Protein AF-A0A7W4P4B3-F1 (afdb_monomer_lite)

Organism: NCBI:txid112140

Foldseek 3Di:
DPPPPDVLLVVLVVLVVCLVVVPDPPCSVVSVVVSVVSCVVVVNDPVNNVVVVQVPDPDRDPPDDPPDPPDCPVVVVVVVVVVVVVVVVVVVVVVVVVVVVVVVVVVVVVVVVVVVVVVVVVVVVVVVVVVVVVVVPDPPVVVVVVVVVVVVVVVVVVVVVVVVVVVDDDDDDDDDDD

Secondary structure (DSSP, 8-state):
------HHHHHHHHHHHHHHHS--TTTHHHHHHHHHHHHHHTT--HHHHHHHHHHHSSSPPP---------TTTHHHHHHHHHHHHHHHHHHHHHHHHHHHHHHHHHHHHHHHHHHHHHHHHHHHHHHHHHHHHHTS--THHHHHHHHHHHHHHHHHHHHHHHHHHS----PPPPP--

Sequence (178 aa):
MSNAFDPKELKILSDILALVLEDQPGQSANALEAIRNRARRNAVTGGALKNLFTAIAPNPPPRAQPRPRASRAGAGAGAAEMQVARARIAQLTESLNKLDLDLRSARARTEELRSQLYLTQQARAETQAALSVMQARPAKRRPVIVLAVTVGALAGIAGTSLYHAFDTPAPGIAAPLR

pLDDT: mean 79.14, std 15.78, range [36.25, 98.25]

Radius of gyration: 53.46 Å; chains: 1; bounding box: 125×54×128 Å

Structure (mmCIF, N/CA/C/O backbone):
data_AF-A0A7W4P4B3-F1
#
_entry.id   AF-A0A7W4P4B3-F1
#
loop_
_atom_site.group_PDB
_atom_site.id
_atom_site.type_symbol
_atom_site.label_atom_id
_atom_site.label_alt_id
_atom_site.label_comp_id
_atom_site.label_asym_id
_atom_site.label_entity_id
_atom_site.label_seq_id
_atom_site.pdbx_PDB_ins_code
_atom_site.Cartn_x
_atom_site.Cartn_y
_atom_site.Cartn_z
_atom_site.occupancy
_atom_site.B_iso_or_equiv
_atom_site.auth_seq_id
_atom_site.auth_comp_id
_atom_site.auth_asym_id
_atom_site.auth_atom_id
_atom_site.pdbx_PDB_model_num
ATOM 1 N N . MET A 1 1 ? -30.689 -25.034 52.980 1.00 37.75 1 MET A N 1
ATOM 2 C CA . MET A 1 1 ? -30.161 -24.268 51.831 1.00 37.75 1 MET A CA 1
ATOM 3 C C . MET A 1 1 ? -29.170 -25.157 51.106 1.00 37.75 1 MET A C 1
ATOM 5 O O . MET A 1 1 ? -28.067 -25.351 51.595 1.00 37.75 1 MET A O 1
ATOM 9 N N . SER A 1 2 ? -29.599 -25.805 50.026 1.00 36.25 2 SER A N 1
ATOM 10 C CA . SER A 1 2 ? -28.758 -26.701 49.234 1.00 36.25 2 SER A CA 1
ATOM 11 C C . SER A 1 2 ? -27.742 -25.878 48.442 1.00 36.25 2 SER A C 1
ATOM 13 O O . SER A 1 2 ? -27.981 -25.531 47.290 1.00 36.25 2 SER A O 1
ATOM 15 N N . ASN A 1 3 ? -26.600 -25.574 49.068 1.00 55.97 3 ASN A N 1
ATOM 16 C CA . ASN A 1 3 ? -25.370 -25.130 48.399 1.00 55.97 3 ASN A CA 1
ATOM 17 C C . ASN A 1 3 ? -24.773 -26.294 47.585 1.00 55.97 3 ASN A C 1
ATOM 19 O O . ASN A 1 3 ? -23.620 -26.675 47.760 1.00 55.97 3 ASN A O 1
ATOM 23 N N . ALA A 1 4 ? -25.591 -26.928 46.749 1.00 63.16 4 ALA A N 1
ATOM 24 C CA . ALA A 1 4 ? -25.127 -27.896 45.782 1.00 63.16 4 ALA A CA 1
ATOM 25 C C . ALA A 1 4 ? -24.662 -27.087 44.573 1.00 63.16 4 ALA A C 1
ATOM 27 O O . ALA A 1 4 ? -25.476 -26.521 43.845 1.00 63.16 4 ALA A O 1
ATOM 28 N N . PHE A 1 5 ? -23.347 -26.958 44.424 1.00 68.94 5 PHE A N 1
ATOM 29 C CA . PHE A 1 5 ? -22.745 -26.376 43.231 1.00 68.94 5 PHE A CA 1
ATOM 30 C C . PHE A 1 5 ? -23.234 -27.130 41.991 1.00 68.94 5 PHE A C 1
ATOM 32 O O . PHE A 1 5 ? -23.284 -28.362 42.009 1.00 68.94 5 PHE A O 1
ATOM 39 N N . ASP A 1 6 ? -23.584 -26.414 40.919 1.00 80.50 6 ASP A N 1
ATOM 40 C CA . ASP A 1 6 ? -23.975 -27.077 39.678 1.00 80.50 6 ASP A CA 1
ATOM 41 C C . ASP A 1 6 ? -22.742 -27.801 39.097 1.00 80.50 6 ASP A C 1
ATOM 43 O O . ASP A 1 6 ? -21.734 -27.152 38.776 1.00 80.50 6 ASP A O 1
ATOM 47 N N . PRO A 1 7 ? -22.782 -29.140 38.943 1.00 80.69 7 PRO A N 1
ATOM 48 C CA . PRO A 1 7 ? -21.664 -29.903 38.395 1.00 80.69 7 PRO A CA 1
ATOM 49 C C . PRO A 1 7 ? -21.262 -29.435 36.990 1.00 80.69 7 PRO A C 1
ATOM 51 O O . PRO A 1 7 ? -20.105 -29.593 36.595 1.00 80.69 7 PRO A O 1
ATOM 54 N N . LYS A 1 8 ? -22.181 -28.832 36.224 1.00 84.31 8 LYS A N 1
ATOM 55 C CA . LYS A 1 8 ? -21.896 -28.296 34.886 1.00 84.31 8 LYS A CA 1
ATOM 56 C C . LYS A 1 8 ? -21.009 -27.059 34.946 1.00 84.31 8 LYS A C 1
ATOM 58 O O . LYS A 1 8 ? -20.109 -26.913 34.117 1.00 84.31 8 LYS A O 1
ATOM 63 N N . GLU A 1 9 ? -21.243 -26.185 35.918 1.00 82.38 9 GLU A N 1
ATOM 64 C CA . GLU A 1 9 ? -20.469 -24.959 36.083 1.00 82.38 9 GLU A CA 1
ATOM 65 C C . GLU A 1 9 ? -19.078 -25.253 36.650 1.00 82.38 9 GLU A C 1
ATOM 67 O O . GLU A 1 9 ? -18.089 -24.724 36.143 1.00 82.38 9 GLU A O 1
ATOM 72 N N . LEU A 1 10 ? -18.984 -26.173 37.618 1.00 83.12 10 LEU A N 1
ATOM 73 C CA . LEU A 1 10 ? -17.704 -26.681 38.125 1.00 83.12 10 LEU A CA 1
ATOM 74 C C . LEU A 1 10 ? -16.867 -27.339 37.024 1.00 83.12 10 LEU A C 1
ATOM 76 O O . LEU A 1 10 ? -15.654 -27.152 36.973 1.00 83.12 10 LEU A O 1
ATOM 80 N N . LYS A 1 11 ? -17.505 -28.073 36.107 1.00 85.94 11 LYS A N 1
ATOM 81 C CA . LYS A 1 11 ? -16.811 -28.680 34.967 1.00 85.94 11 LYS A CA 1
ATOM 82 C C . LYS A 1 11 ? -16.238 -27.631 34.015 1.00 85.94 11 LYS A C 1
ATOM 84 O O . LYS A 1 11 ? -15.089 -27.743 33.610 1.00 85.94 11 LYS A O 1
ATOM 89 N N . ILE A 1 12 ? -17.010 -26.593 33.689 1.00 86.25 12 ILE A N 1
ATOM 90 C CA . ILE A 1 12 ? -16.532 -25.481 32.850 1.00 86.25 12 ILE A CA 1
ATOM 91 C C . ILE A 1 12 ? -15.380 -24.740 33.541 1.00 86.25 12 ILE A C 1
ATOM 93 O O . ILE A 1 12 ? -14.399 -24.394 32.891 1.00 86.25 12 ILE A O 1
ATOM 97 N N . LEU A 1 13 ? -15.479 -24.530 34.854 1.00 84.44 13 LEU A N 1
ATOM 98 C CA . LEU A 1 13 ? -14.429 -23.924 35.668 1.00 84.44 13 LEU A CA 1
ATOM 99 C C . LEU A 1 13 ? -13.127 -24.738 35.629 1.00 84.44 13 LEU A C 1
ATOM 101 O O . LEU A 1 13 ? -12.057 -24.180 35.396 1.00 84.44 13 LEU A O 1
ATOM 105 N N . SER A 1 14 ? -13.234 -26.054 35.822 1.00 83.81 14 SER A N 1
ATOM 106 C CA . SER A 1 14 ? -12.111 -26.991 35.765 1.00 83.81 14 SER A CA 1
ATOM 107 C C . SER A 1 14 ? -11.440 -26.996 34.392 1.00 83.81 14 SER A C 1
ATOM 109 O O . SER A 1 14 ? -10.217 -26.941 34.325 1.00 83.81 14 SER A O 1
ATOM 111 N N . ASP A 1 15 ? -12.219 -27.021 33.305 1.00 85.25 15 ASP A N 1
ATOM 112 C CA . ASP A 1 15 ? -11.692 -27.003 31.933 1.00 85.25 15 ASP A CA 1
ATOM 113 C C . ASP A 1 15 ? -10.926 -25.696 31.640 1.00 85.25 15 ASP A C 1
ATOM 115 O O . ASP A 1 15 ? -9.885 -25.715 30.987 1.00 85.25 15 ASP A O 1
ATOM 119 N N . ILE A 1 16 ? -11.416 -24.554 32.144 1.00 84.94 16 ILE A N 1
ATOM 120 C CA . ILE A 1 16 ? -10.732 -23.255 32.016 1.00 84.94 16 ILE A CA 1
ATOM 121 C C . ILE A 1 16 ? -9.418 -23.253 32.800 1.00 84.94 16 ILE A C 1
ATOM 123 O O . ILE A 1 16 ? -8.405 -22.792 32.283 1.00 84.94 16 ILE A O 1
ATOM 127 N N . LEU A 1 17 ? -9.420 -23.756 34.037 1.00 81.81 17 LEU A N 1
ATOM 128 C CA . LEU A 1 17 ? -8.214 -23.812 34.867 1.00 81.81 17 LEU A CA 1
ATOM 129 C C . LEU A 1 17 ? -7.160 -24.756 34.282 1.00 81.81 17 LEU A C 1
ATOM 131 O O . LEU A 1 17 ? -5.991 -24.388 34.252 1.00 81.81 17 LEU A O 1
ATOM 135 N N . ALA A 1 18 ? -7.569 -25.920 33.771 1.00 84.38 18 ALA A N 1
ATOM 136 C CA . ALA A 1 18 ? -6.675 -26.841 33.073 1.00 84.38 18 ALA A CA 1
ATOM 137 C C . ALA A 1 18 ? -6.042 -26.171 31.846 1.00 84.38 18 ALA A C 1
ATOM 139 O O . ALA A 1 18 ? -4.827 -26.203 31.684 1.00 84.38 18 ALA A O 1
ATOM 140 N N . LEU A 1 19 ? -6.844 -25.464 31.041 1.00 83.06 19 LEU A N 1
ATOM 141 C CA . LEU A 1 19 ? -6.346 -24.754 29.865 1.00 83.06 19 LEU A CA 1
ATOM 142 C C . LEU A 1 19 ? -5.341 -23.641 30.205 1.00 83.06 19 LEU A C 1
ATOM 144 O O . LEU A 1 19 ? -4.417 -23.398 29.436 1.00 83.06 19 LEU A O 1
ATOM 148 N N . VAL A 1 20 ? -5.532 -22.956 31.335 1.00 80.44 20 VAL A N 1
ATOM 149 C CA . VAL A 1 20 ? -4.624 -21.901 31.812 1.00 80.44 20 VAL A CA 1
ATOM 150 C C . VAL A 1 20 ? -3.342 -22.482 32.420 1.00 80.44 20 VAL A C 1
ATOM 152 O O . VAL A 1 20 ? -2.295 -21.850 32.331 1.00 80.44 20 VAL A O 1
ATOM 155 N N . LEU A 1 21 ? -3.404 -23.665 33.036 1.00 76.62 21 LEU A N 1
ATOM 156 C CA . LEU A 1 21 ? -2.250 -24.316 33.665 1.00 76.62 21 LEU A CA 1
ATOM 157 C C . LEU A 1 21 ? -1.371 -25.090 32.674 1.00 76.62 21 LEU A C 1
ATOM 159 O O . LEU A 1 21 ? -0.164 -25.163 32.876 1.00 76.62 21 LEU A O 1
ATOM 163 N N . GLU A 1 22 ? -1.951 -25.668 31.621 1.00 76.31 22 GLU A N 1
ATOM 164 C CA . GLU A 1 22 ? -1.238 -26.536 30.670 1.00 76.31 22 GLU A CA 1
ATOM 165 C C . GLU A 1 22 ? -0.628 -25.791 29.465 1.00 76.31 22 GLU A C 1
ATOM 167 O O . GLU A 1 22 ? -0.163 -26.451 28.540 1.00 76.31 22 GLU A O 1
ATOM 172 N N . ASP A 1 23 ? -0.634 -24.449 29.477 1.00 57.06 23 ASP A N 1
ATOM 173 C CA . ASP A 1 23 ? -0.119 -23.488 28.477 1.00 57.06 23 ASP A CA 1
ATOM 174 C C . ASP A 1 23 ? 0.488 -24.119 27.197 1.00 57.06 23 ASP A C 1
ATOM 176 O O . ASP A 1 23 ? 1.704 -24.215 27.023 1.00 57.06 23 ASP A O 1
ATOM 180 N N . GLN A 1 24 ? -0.377 -24.596 26.289 1.00 58.25 24 GLN A N 1
ATOM 181 C CA . GLN A 1 24 ? 0.021 -25.163 24.995 1.00 58.25 24 GLN A CA 1
ATOM 182 C C . GLN A 1 24 ? -0.089 -24.090 23.899 1.00 58.25 24 GLN A C 1
ATOM 184 O O . GLN A 1 24 ? -1.199 -23.820 23.406 1.00 58.25 24 GLN A O 1
ATOM 189 N N . PRO A 1 25 ? 1.032 -23.466 23.480 1.00 55.88 25 PRO A N 1
ATOM 190 C CA . PRO A 1 25 ? 1.013 -22.436 22.450 1.00 55.88 25 PRO A CA 1
ATOM 191 C C . PRO A 1 25 ? 0.529 -23.037 21.123 1.00 55.88 25 PRO A C 1
ATOM 193 O O . PRO A 1 25 ? 1.168 -23.911 20.544 1.00 55.88 25 PRO A O 1
ATOM 196 N N . GLY A 1 26 ? -0.634 -22.572 20.653 1.00 67.25 26 GLY A N 1
ATOM 197 C CA . GLY A 1 26 ? -1.248 -22.978 19.382 1.00 67.25 26 GLY A CA 1
ATOM 198 C C . GLY A 1 26 ? -2.583 -23.729 19.493 1.00 67.25 26 GLY A C 1
ATOM 199 O O . GLY A 1 26 ? -3.323 -23.759 18.514 1.00 67.25 26 GLY A O 1
ATOM 200 N N . GLN A 1 27 ? -2.945 -24.276 20.663 1.00 66.31 27 GLN A N 1
ATOM 201 C CA . GLN A 1 27 ? -4.226 -24.991 20.865 1.00 66.31 27 GLN A CA 1
ATOM 202 C C . GLN A 1 27 ? -5.256 -24.218 21.704 1.00 66.31 27 GLN A C 1
ATOM 204 O O . GLN A 1 27 ? -6.447 -24.544 21.704 1.00 66.31 27 GLN A O 1
ATOM 209 N N . SER A 1 28 ? -4.822 -23.155 22.381 1.00 74.88 28 SER A N 1
ATOM 210 C CA . SER A 1 28 ? -5.645 -22.377 23.311 1.00 74.88 28 SER A CA 1
ATOM 211 C C . SER A 1 28 ? -6.866 -21.718 22.661 1.00 74.88 28 SER A C 1
ATOM 213 O O . SER A 1 28 ? -7.929 -21.678 23.275 1.00 74.88 28 SER A O 1
ATOM 215 N N . ALA A 1 29 ? -6.772 -21.274 21.403 1.00 77.31 29 ALA A N 1
ATOM 216 C CA . ALA A 1 29 ? -7.889 -20.641 20.696 1.00 77.31 29 ALA A CA 1
ATOM 217 C C . ALA A 1 29 ? -9.069 -21.607 20.459 1.00 77.31 29 ALA A C 1
ATOM 219 O O . ALA A 1 29 ? -10.208 -21.295 20.814 1.00 77.31 29 ALA A O 1
ATOM 220 N N . ASN A 1 30 ? -8.791 -22.807 19.939 1.00 80.81 30 ASN A N 1
ATOM 221 C CA . ASN A 1 30 ? -9.814 -23.823 19.667 1.00 80.81 30 ASN A CA 1
ATOM 222 C C . ASN A 1 30 ? -10.424 -24.372 20.968 1.00 80.81 30 ASN A C 1
ATOM 224 O O . ASN A 1 30 ? -11.637 -24.584 21.056 1.00 80.81 30 ASN A O 1
ATOM 228 N N . ALA A 1 31 ? -9.598 -24.565 22.001 1.00 80.12 31 ALA A N 1
ATOM 229 C CA . ALA A 1 31 ? -10.051 -25.016 23.313 1.00 80.12 31 ALA A CA 1
ATOM 230 C C . ALA A 1 31 ? -10.951 -23.975 24.005 1.00 80.12 31 ALA A C 1
ATOM 232 O O . ALA A 1 31 ? -12.018 -24.321 24.517 1.00 80.12 31 ALA A O 1
ATOM 233 N N . LEU A 1 32 ? -10.589 -22.687 23.949 1.00 82.19 32 LEU A N 1
ATOM 234 C CA . LEU A 1 32 ? -11.423 -21.597 24.465 1.00 82.19 32 LEU A CA 1
ATOM 235 C C . LEU A 1 32 ? -12.773 -21.523 23.748 1.00 82.19 32 LEU A C 1
ATOM 237 O O . LEU A 1 32 ? -13.804 -21.317 24.393 1.00 82.19 32 LEU A O 1
ATOM 241 N N . GLU A 1 33 ? -12.797 -21.713 22.430 1.00 84.75 33 GLU A N 1
ATOM 242 C CA . GLU A 1 33 ? -14.040 -21.710 21.662 1.00 84.75 33 GLU A CA 1
ATOM 243 C C . GLU A 1 33 ? -14.941 -22.902 22.023 1.00 84.75 33 GLU A C 1
ATOM 245 O O . GLU A 1 33 ? -16.149 -22.735 22.228 1.00 84.75 33 GLU A O 1
ATOM 250 N N . ALA A 1 34 ? -14.361 -24.090 22.219 1.00 85.12 34 ALA A N 1
ATOM 251 C CA . ALA A 1 34 ? -15.084 -25.267 22.694 1.00 85.12 34 ALA A CA 1
ATOM 252 C C . ALA A 1 34 ? -15.694 -25.053 24.093 1.00 85.12 34 ALA A C 1
ATOM 254 O O . ALA A 1 34 ? -16.865 -25.392 24.322 1.00 85.12 34 ALA A O 1
ATOM 255 N N . ILE A 1 35 ? -14.941 -24.438 25.011 1.00 85.94 35 ILE A N 1
ATOM 256 C CA . ILE A 1 35 ? -15.410 -24.069 26.354 1.00 85.94 35 ILE A CA 1
ATOM 257 C C . ILE A 1 35 ? -16.527 -23.021 26.262 1.00 85.94 35 ILE A C 1
ATOM 259 O O . ILE A 1 35 ? -17.571 -23.174 26.900 1.00 85.94 35 ILE A O 1
ATOM 263 N N . ARG A 1 36 ? -16.376 -21.995 25.417 1.00 85.06 36 ARG A N 1
ATOM 264 C CA . ARG A 1 36 ? -17.396 -20.954 25.206 1.00 85.06 36 ARG A CA 1
ATOM 265 C C . ARG A 1 36 ? -18.702 -21.539 24.674 1.00 85.06 36 ARG A C 1
ATOM 267 O O . ARG A 1 36 ? -19.779 -21.189 25.159 1.00 85.06 36 ARG A O 1
ATOM 274 N N . ASN A 1 37 ? -18.619 -22.460 23.719 1.00 87.31 37 ASN A N 1
ATOM 275 C CA . ASN A 1 37 ? -19.779 -23.156 23.167 1.00 87.31 37 ASN A CA 1
ATOM 276 C C . ASN A 1 37 ? -20.449 -24.062 24.209 1.00 87.31 37 ASN A C 1
ATOM 278 O O . ASN A 1 37 ? -21.676 -24.125 24.285 1.00 87.31 37 ASN A O 1
ATOM 282 N N . ARG A 1 38 ? -19.667 -24.723 25.070 1.00 84.31 38 ARG A N 1
ATOM 283 C CA . ARG A 1 38 ? -20.188 -25.502 26.204 1.00 84.31 38 ARG A CA 1
ATOM 284 C C . ARG A 1 38 ? -20.883 -24.615 27.242 1.00 84.31 38 ARG A C 1
ATOM 286 O O . ARG A 1 38 ? -21.965 -24.981 27.693 1.00 84.31 38 ARG A O 1
ATOM 293 N N . ALA A 1 39 ? -20.319 -23.458 27.576 1.00 86.56 39 ALA A N 1
ATOM 294 C CA . ALA A 1 39 ? -20.937 -22.499 28.491 1.00 86.56 39 ALA A CA 1
ATOM 295 C C . ALA A 1 39 ? -22.263 -21.958 27.936 1.00 86.56 39 ALA A C 1
ATOM 297 O O . ALA A 1 39 ? -23.266 -21.958 28.645 1.00 86.56 39 ALA A O 1
ATOM 298 N N . ARG A 1 40 ? -22.306 -21.613 26.640 1.00 87.00 40 ARG A N 1
ATOM 299 C CA . ARG A 1 40 ? -23.540 -21.196 25.952 1.00 87.00 40 ARG A CA 1
ATOM 300 C C . ARG A 1 40 ? -24.625 -22.271 25.991 1.00 87.00 40 ARG A C 1
ATOM 302 O O . ARG A 1 40 ? -25.757 -21.962 26.343 1.00 87.00 40 ARG A O 1
ATOM 309 N N . ARG A 1 41 ? -24.282 -23.529 25.683 1.00 88.19 41 ARG A N 1
ATOM 310 C CA . ARG A 1 41 ? -25.236 -24.658 25.723 1.00 88.19 41 ARG A CA 1
ATOM 311 C C . ARG A 1 41 ? -25.807 -24.915 27.116 1.00 88.19 41 ARG A C 1
ATOM 313 O O . ARG A 1 41 ? -26.943 -25.353 27.226 1.00 88.19 41 ARG A O 1
ATOM 320 N N . ASN A 1 42 ? -25.029 -24.643 28.161 1.00 84.88 42 ASN A N 1
ATOM 321 C CA . ASN A 1 42 ? -25.446 -24.840 29.548 1.00 84.88 42 ASN A CA 1
ATOM 322 C C . ASN A 1 42 ? -25.993 -23.561 30.210 1.00 84.88 42 ASN A C 1
ATOM 324 O O . ASN A 1 42 ? -26.189 -23.565 31.418 1.00 84.88 42 ASN A O 1
ATOM 328 N N . ALA A 1 43 ? -26.224 -22.479 29.452 1.00 84.69 43 ALA A N 1
ATOM 329 C CA . ALA A 1 43 ? -26.666 -21.175 29.964 1.00 84.69 43 ALA A CA 1
ATOM 330 C C . ALA A 1 43 ? -25.783 -20.596 31.095 1.00 84.69 43 ALA A C 1
ATOM 332 O O . ALA A 1 43 ? -26.226 -19.763 31.886 1.00 84.69 43 ALA A O 1
ATOM 333 N N . VAL A 1 44 ? -24.511 -21.001 31.148 1.00 83.31 44 VAL A N 1
ATOM 334 C CA . VAL A 1 44 ? -23.567 -20.571 32.183 1.00 83.31 44 VAL A CA 1
ATOM 335 C C . VAL A 1 44 ? -22.991 -19.217 31.797 1.00 83.31 44 VAL A C 1
ATOM 337 O O . VAL A 1 44 ? -22.363 -19.057 30.747 1.00 83.31 44 VAL A O 1
ATOM 340 N N . THR A 1 45 ? -23.210 -18.223 32.654 1.00 83.44 45 THR A N 1
ATOM 341 C CA . THR A 1 45 ? -22.727 -16.855 32.440 1.00 83.44 45 THR A CA 1
ATOM 342 C C . THR A 1 45 ? -21.407 -16.617 33.171 1.00 83.44 45 THR A C 1
ATOM 344 O O . THR A 1 45 ? -21.115 -17.244 34.189 1.00 83.44 45 THR A O 1
ATOM 347 N N . GLY A 1 46 ? -20.613 -15.648 32.705 1.00 80.25 46 GLY A N 1
ATOM 348 C CA . GLY A 1 46 ? -19.393 -15.242 33.417 1.00 80.25 46 GLY A CA 1
ATOM 349 C C . GLY A 1 46 ? -19.664 -14.741 34.844 1.00 80.25 46 GLY A C 1
ATOM 350 O O . GLY A 1 46 ? -18.826 -14.907 35.726 1.00 80.25 46 GLY A O 1
ATOM 351 N N . GLY A 1 47 ? -20.855 -14.182 35.097 1.00 80.38 47 GLY A N 1
ATOM 352 C CA . GLY A 1 47 ? -21.295 -13.79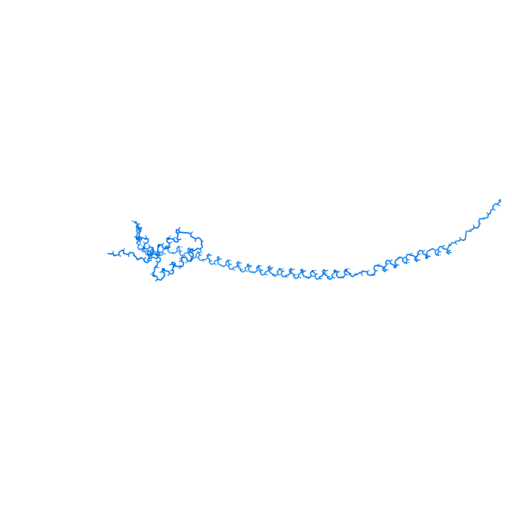3 36.439 1.00 80.38 47 GLY A CA 1
ATOM 353 C C . GLY A 1 47 ? -21.542 -14.992 37.357 1.00 80.38 47 GLY A C 1
ATOM 354 O O . GLY A 1 47 ? -21.137 -14.954 38.516 1.00 80.38 47 GLY A O 1
ATOM 355 N N . ALA A 1 48 ? -22.134 -16.069 36.832 1.00 80.44 48 ALA A N 1
ATOM 356 C CA . ALA A 1 48 ? -22.330 -17.315 37.572 1.00 80.44 48 ALA A CA 1
ATOM 357 C C . ALA A 1 48 ? -20.985 -17.949 37.963 1.00 80.44 48 ALA A C 1
ATOM 359 O O . ALA A 1 48 ? -20.746 -18.197 39.142 1.00 80.44 48 ALA A O 1
ATOM 360 N N . LEU A 1 49 ? -20.048 -18.060 37.013 1.00 82.44 49 LEU A N 1
ATOM 361 C CA . LEU A 1 49 ? -18.692 -18.564 37.277 1.00 82.44 49 LEU A CA 1
ATOM 362 C C . LEU A 1 49 ? -17.946 -17.723 38.324 1.00 82.44 49 LEU A C 1
ATOM 364 O O . LEU A 1 49 ? -17.295 -18.264 39.215 1.00 82.44 49 LEU A O 1
ATOM 368 N N . LYS A 1 50 ? -18.073 -16.391 38.268 1.00 81.44 50 LYS A N 1
ATOM 369 C CA . LYS A 1 50 ? -17.491 -15.493 39.276 1.00 81.44 50 LYS A CA 1
ATOM 370 C C . LYS A 1 50 ? -18.079 -15.737 40.668 1.00 81.44 50 LYS A C 1
ATOM 372 O O . LYS A 1 50 ? -17.338 -15.752 41.648 1.00 81.44 50 LYS A O 1
ATOM 377 N N . ASN A 1 51 ? -19.391 -15.944 40.756 1.00 79.56 51 ASN A N 1
ATOM 378 C CA . ASN A 1 51 ? -20.053 -16.245 42.022 1.00 79.56 51 ASN A CA 1
ATOM 379 C C . ASN A 1 51 ? -19.585 -17.593 42.595 1.00 79.56 51 ASN A C 1
ATOM 381 O O . ASN A 1 51 ? -19.375 -17.686 43.804 1.00 79.56 51 ASN A O 1
ATOM 385 N N . LEU A 1 52 ? -19.335 -18.597 41.748 1.00 76.56 52 LEU A N 1
ATOM 386 C CA . LEU A 1 52 ? -18.746 -19.872 42.175 1.00 76.56 52 LEU A CA 1
ATOM 387 C C . LEU A 1 52 ? -17.337 -19.691 42.732 1.00 76.56 52 LEU A C 1
ATOM 389 O O . LEU A 1 52 ? -17.065 -20.176 43.823 1.00 76.56 52 LEU A O 1
ATOM 393 N N . PHE A 1 53 ? -16.470 -18.933 42.052 1.00 74.25 53 PHE A N 1
ATOM 394 C CA . PHE A 1 53 ? -15.139 -18.607 42.578 1.00 74.25 53 PHE A CA 1
ATOM 395 C C . PHE A 1 53 ? -15.216 -17.962 43.966 1.00 74.25 53 PHE A C 1
ATOM 397 O O . PHE A 1 53 ? -14.465 -18.335 44.864 1.00 74.25 53 PHE A O 1
ATOM 404 N N . THR A 1 54 ? -16.152 -17.028 44.170 1.00 74.75 54 THR A N 1
ATOM 405 C CA . THR A 1 54 ? -16.336 -16.405 45.489 1.00 74.75 54 THR A CA 1
ATOM 406 C C . THR A 1 54 ? -16.899 -17.365 46.531 1.00 74.75 54 THR A C 1
ATOM 408 O O . THR A 1 54 ? -16.583 -17.213 47.701 1.00 74.75 54 THR A O 1
ATOM 411 N N . ALA A 1 55 ? -17.715 -18.342 46.131 1.00 71.31 55 ALA A N 1
ATOM 412 C CA . ALA A 1 55 ? -18.334 -19.306 47.038 1.00 71.31 55 ALA A CA 1
ATOM 413 C C . ALA A 1 55 ? -17.407 -20.477 47.413 1.00 71.31 55 ALA A C 1
ATOM 415 O O . ALA A 1 55 ? -17.585 -21.068 48.473 1.00 71.31 55 ALA A O 1
ATOM 416 N N . ILE A 1 56 ? -16.435 -20.810 46.558 1.00 71.75 56 ILE A N 1
ATOM 417 C CA . ILE A 1 56 ? -15.443 -21.876 46.781 1.00 71.75 56 ILE A CA 1
ATOM 418 C C . ILE A 1 56 ? -14.257 -21.371 47.626 1.00 71.75 56 ILE A C 1
ATOM 420 O O . ILE A 1 56 ? -13.595 -22.161 48.295 1.00 71.75 56 ILE A O 1
ATOM 424 N N . ALA A 1 57 ? -13.982 -20.061 47.632 1.00 70.75 57 ALA A N 1
ATOM 425 C CA . ALA A 1 57 ? -12.884 -19.489 48.406 1.00 70.75 57 ALA A CA 1
ATOM 426 C C . ALA A 1 57 ? -13.130 -19.609 49.933 1.00 70.75 57 ALA A C 1
ATOM 428 O O . ALA A 1 57 ? -14.181 -19.178 50.407 1.00 70.75 57 ALA A O 1
ATOM 429 N N . PRO A 1 58 ? -12.158 -20.105 50.729 1.00 60.72 58 PRO A N 1
ATOM 430 C CA . PRO A 1 58 ? -12.300 -20.299 52.182 1.00 60.72 58 PRO A CA 1
ATOM 431 C C . PRO A 1 58 ? -12.480 -18.997 52.987 1.00 60.72 58 PRO A C 1
ATOM 433 O O . PRO A 1 58 ? -12.867 -19.045 54.149 1.00 60.72 58 PRO A O 1
ATOM 436 N N . ASN A 1 59 ? -12.242 -17.837 52.368 1.00 52.12 59 ASN A N 1
ATOM 437 C CA . ASN A 1 59 ? -12.602 -16.514 52.876 1.00 52.12 59 ASN A CA 1
ATOM 438 C C . ASN A 1 59 ? -13.178 -15.692 51.713 1.00 52.12 59 ASN A C 1
ATOM 440 O O . ASN A 1 59 ? -12.410 -15.057 50.981 1.00 52.12 59 ASN A O 1
ATOM 444 N N . PRO A 1 60 ? -14.503 -15.715 51.477 1.00 56.84 60 PRO A N 1
ATOM 445 C CA . PRO A 1 60 ? -15.097 -14.877 50.448 1.00 56.84 60 PRO A CA 1
ATOM 446 C C . PRO A 1 60 ? -14.814 -13.407 50.789 1.00 56.84 60 PRO A C 1
ATOM 448 O O . PRO A 1 60 ? -15.105 -12.986 51.914 1.00 56.84 60 PRO A O 1
ATOM 451 N N . PRO A 1 61 ? -14.277 -12.591 49.861 1.00 60.41 61 PRO A N 1
ATOM 452 C CA . PRO A 1 61 ? -14.205 -11.157 50.090 1.00 60.41 61 PRO A CA 1
ATOM 453 C C . PRO A 1 61 ? -15.625 -10.653 50.391 1.00 60.41 61 PRO A C 1
ATOM 455 O O . PRO A 1 61 ? -16.573 -11.094 49.725 1.00 60.41 61 PRO A O 1
ATOM 458 N N . PRO A 1 62 ? -15.808 -9.777 51.398 1.00 61.59 62 PRO A N 1
ATOM 459 C CA . PRO A 1 62 ? -17.128 -9.318 51.804 1.00 61.59 62 PRO A CA 1
ATOM 460 C C . PRO A 1 62 ? -17.876 -8.810 50.573 1.00 61.59 62 PRO A C 1
ATOM 462 O O . PRO A 1 62 ? -17.360 -7.970 49.829 1.00 61.59 62 PRO A O 1
ATOM 465 N N . ARG A 1 63 ? -19.071 -9.369 50.323 1.00 59.06 63 ARG A N 1
ATOM 466 C CA . ARG A 1 63 ? -19.922 -8.967 49.198 1.00 59.06 63 ARG A CA 1
ATOM 467 C C . ARG A 1 63 ? -20.051 -7.452 49.240 1.00 59.06 63 ARG A C 1
ATOM 469 O O . ARG A 1 63 ? -20.610 -6.909 50.191 1.00 59.06 63 ARG A O 1
ATOM 476 N N . ALA A 1 64 ? -19.519 -6.783 48.219 1.00 60.16 64 ALA A N 1
ATOM 477 C CA . ALA A 1 64 ? -19.678 -5.348 48.079 1.00 60.16 64 ALA A CA 1
ATOM 478 C C . ALA A 1 64 ? -21.181 -5.056 48.096 1.00 60.16 64 ALA A C 1
ATOM 480 O O . ALA A 1 64 ? -21.919 -5.542 47.235 1.00 60.16 64 ALA A O 1
ATOM 481 N N . GLN A 1 65 ? -21.633 -4.325 49.118 1.00 59.09 65 GLN A N 1
ATOM 482 C CA . GLN A 1 65 ? -23.018 -3.881 49.213 1.00 59.09 65 GLN A CA 1
ATOM 483 C C . GLN A 1 65 ? -23.405 -3.189 47.897 1.00 59.09 65 GLN A C 1
ATOM 485 O O . GLN A 1 65 ? -22.540 -2.544 47.289 1.00 59.09 65 GLN A O 1
ATOM 490 N N . PRO A 1 66 ? -24.664 -3.308 47.432 1.00 55.56 66 PRO A N 1
ATOM 491 C CA . PRO A 1 66 ? -25.110 -2.592 46.248 1.00 55.56 66 PRO A CA 1
ATOM 492 C C . PRO A 1 66 ? -24.864 -1.105 46.492 1.00 55.56 66 PRO A C 1
ATOM 494 O O . PRO A 1 66 ? -25.538 -0.482 47.310 1.00 55.56 66 PRO A O 1
ATOM 497 N N . ARG A 1 67 ? -23.833 -0.551 45.844 1.00 59.66 67 ARG A N 1
ATOM 498 C CA . ARG A 1 67 ? -23.495 0.861 45.997 1.00 59.66 67 ARG A CA 1
ATOM 499 C C . ARG A 1 67 ? -24.726 1.662 45.567 1.00 59.66 67 ARG A C 1
ATOM 501 O O . ARG A 1 67 ? -25.198 1.447 44.445 1.00 59.66 67 ARG A O 1
ATOM 508 N N . PRO A 1 68 ? -25.248 2.573 46.407 1.00 55.19 68 PRO A N 1
ATOM 509 C CA . PRO A 1 68 ? -26.266 3.506 45.953 1.00 55.19 68 PRO A CA 1
ATOM 510 C C . PRO A 1 68 ? -25.705 4.234 44.731 1.00 55.19 68 PRO A C 1
ATOM 512 O O . PRO A 1 68 ? -24.523 4.591 44.712 1.00 55.19 68 PRO A O 1
ATOM 515 N N . ARG A 1 69 ? -26.527 4.366 43.679 1.00 56.31 69 ARG A N 1
ATOM 516 C CA . ARG A 1 69 ? -26.166 5.046 42.425 1.00 56.31 69 ARG A CA 1
ATOM 517 C C . ARG A 1 69 ? -25.381 6.312 42.760 1.00 56.31 69 ARG A C 1
ATOM 519 O O . ARG A 1 69 ? -25.925 7.215 43.390 1.00 56.31 69 ARG A O 1
ATOM 526 N N . ALA A 1 70 ? -24.111 6.336 42.359 1.00 54.47 70 ALA A N 1
ATOM 527 C CA . ALA A 1 70 ? -23.237 7.474 42.580 1.00 54.47 70 ALA A CA 1
ATOM 528 C C . ALA A 1 70 ? -23.926 8.742 42.059 1.00 54.47 70 ALA A C 1
ATOM 530 O O . ALA A 1 70 ? -24.471 8.760 40.950 1.00 54.47 70 ALA A O 1
ATOM 531 N N . SER A 1 71 ? -23.936 9.784 42.887 1.00 53.50 71 SER A N 1
ATOM 532 C CA . SER A 1 71 ? -24.444 11.098 42.522 1.00 53.50 71 SER A CA 1
ATOM 533 C C . SER A 1 71 ? -23.731 11.592 41.256 1.00 53.50 71 SER A C 1
ATOM 535 O O . SER A 1 71 ? -22.532 11.385 41.061 1.00 53.50 71 SER A O 1
ATOM 537 N N . ARG A 1 72 ? -24.495 12.237 40.367 1.00 56.94 72 ARG A N 1
ATOM 538 C CA . ARG A 1 72 ? -24.112 12.649 38.999 1.00 56.94 72 ARG A CA 1
ATOM 539 C C . ARG A 1 72 ? -22.854 13.535 38.898 1.00 56.94 72 ARG A C 1
ATOM 541 O O . ARG A 1 72 ? -22.408 13.796 37.788 1.00 56.94 72 ARG A O 1
ATOM 548 N N . ALA A 1 73 ? -22.260 13.955 40.013 1.00 55.38 73 ALA A N 1
ATOM 549 C CA . ALA A 1 73 ? -21.068 14.797 40.054 1.00 55.38 73 ALA A CA 1
ATOM 550 C C . ALA A 1 73 ? -19.776 14.069 39.619 1.00 55.38 73 ALA A C 1
ATOM 552 O O . ALA A 1 73 ? -18.938 14.672 38.961 1.00 55.38 73 ALA A O 1
ATOM 553 N N . GLY A 1 74 ? -19.625 12.766 39.904 1.00 52.53 74 GLY A N 1
ATOM 554 C CA . GLY A 1 74 ? -18.446 11.980 39.483 1.00 52.53 74 GLY A CA 1
ATOM 555 C C . GLY A 1 74 ? -18.559 11.355 38.084 1.00 52.53 74 GLY A C 1
ATOM 556 O O . GLY A 1 74 ? -17.554 11.023 37.459 1.00 52.53 74 GLY A O 1
ATOM 557 N N . ALA A 1 75 ? -19.784 11.223 37.564 1.00 55.84 75 ALA A N 1
ATOM 558 C CA . ALA A 1 75 ? -20.045 10.666 36.235 1.00 55.84 75 ALA A CA 1
ATOM 559 C C . ALA A 1 75 ? -19.585 11.599 35.099 1.00 55.84 75 ALA A C 1
ATOM 561 O O . ALA A 1 75 ? -19.249 11.117 34.022 1.00 55.84 75 ALA A O 1
ATOM 562 N N . GLY A 1 76 ? -19.535 12.915 35.341 1.00 60.09 76 GLY A N 1
ATOM 563 C CA . GLY A 1 76 ? -19.079 13.903 34.359 1.00 60.09 76 GLY A CA 1
ATOM 564 C C . GLY A 1 76 ? -17.589 13.791 34.025 1.00 60.09 76 GLY A C 1
ATOM 565 O O . GLY A 1 76 ? -17.232 13.850 32.853 1.00 60.09 76 GLY A O 1
ATOM 566 N N . ALA A 1 77 ? -16.731 13.549 35.024 1.00 62.06 77 ALA A N 1
ATOM 567 C CA . ALA A 1 77 ? -15.284 13.421 34.821 1.00 62.06 77 ALA A CA 1
ATOM 568 C C . ALA A 1 77 ? -14.926 12.163 34.009 1.00 62.06 77 ALA A C 1
ATOM 570 O O . ALA A 1 77 ? -14.239 12.260 32.997 1.00 62.06 77 ALA A O 1
ATOM 571 N N . GLY A 1 78 ? -15.481 11.001 34.375 1.00 71.00 78 GLY A N 1
ATOM 572 C CA . GLY A 1 78 ? -15.279 9.760 33.615 1.00 71.00 78 GLY A CA 1
ATOM 573 C C . GLY A 1 78 ? -15.938 9.778 32.229 1.00 71.00 78 GLY A C 1
ATOM 574 O O . GLY A 1 78 ? -15.423 9.172 31.292 1.00 71.00 78 GLY A O 1
ATOM 575 N N . ALA A 1 79 ? -17.053 10.497 32.057 1.00 76.44 79 ALA A N 1
ATOM 576 C CA . ALA A 1 79 ? -17.668 10.692 30.745 1.00 76.44 79 ALA A CA 1
ATOM 577 C C . ALA A 1 79 ? -16.818 11.592 29.835 1.00 76.44 79 ALA A C 1
ATOM 579 O O . ALA A 1 79 ? -16.685 11.282 28.652 1.00 76.44 79 ALA A O 1
ATOM 580 N N . ALA A 1 80 ? -16.215 12.656 30.373 1.00 82.31 80 ALA A N 1
ATOM 581 C CA . ALA A 1 80 ? -15.294 13.517 29.634 1.00 82.31 80 ALA A CA 1
ATOM 582 C C . ALA A 1 80 ? -14.027 12.752 29.215 1.00 82.31 80 ALA A C 1
ATOM 584 O O . ALA A 1 80 ? -13.632 12.800 28.053 1.00 82.31 80 ALA A O 1
ATOM 585 N N . GLU A 1 81 ? -13.444 11.961 30.117 1.00 86.44 81 GLU A N 1
ATOM 586 C CA . GLU A 1 81 ? -12.277 11.120 29.817 1.00 86.44 81 GLU A CA 1
ATOM 587 C C . GLU A 1 81 ? -12.594 10.058 28.749 1.00 86.44 81 GLU A C 1
ATOM 589 O O . GLU A 1 81 ? -11.834 9.859 27.800 1.00 86.44 81 GLU A O 1
ATOM 594 N N . MET A 1 82 ? -13.778 9.440 28.830 1.00 86.19 82 MET A N 1
ATOM 595 C CA . MET A 1 82 ? -14.280 8.509 27.815 1.00 86.19 82 MET A CA 1
ATOM 596 C C . MET A 1 82 ? -14.512 9.201 26.460 1.00 86.19 82 MET A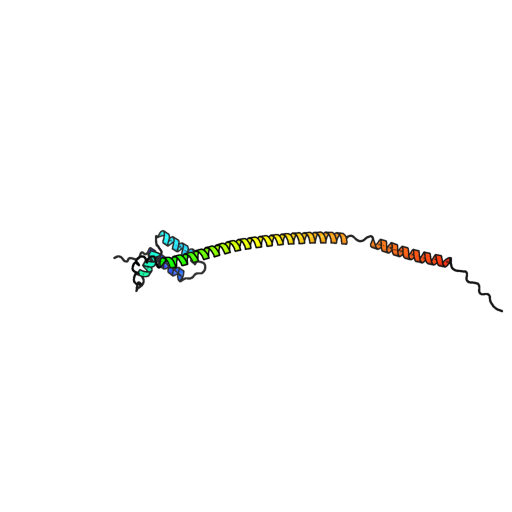 C 1
ATOM 598 O O . MET A 1 82 ? -14.246 8.609 25.414 1.00 86.19 82 MET A O 1
ATOM 602 N N . GLN A 1 83 ? -15.003 10.445 26.447 1.00 89.69 83 GLN A N 1
ATOM 603 C CA . GLN A 1 83 ? -15.163 11.230 25.218 1.00 89.69 83 GLN A CA 1
ATOM 604 C C . GLN A 1 83 ? -13.808 11.559 24.582 1.00 89.69 83 GLN A C 1
ATOM 606 O O . GLN A 1 83 ? -13.657 11.383 23.373 1.00 89.69 83 GLN A O 1
ATOM 611 N N . VAL A 1 84 ? -12.807 11.939 25.381 1.00 93.38 84 VAL A N 1
ATOM 612 C CA . VAL A 1 84 ? -11.431 12.167 24.909 1.00 93.38 84 VAL A CA 1
ATOM 613 C C . VAL A 1 84 ? -10.824 10.880 24.347 1.00 93.38 84 VAL A C 1
ATOM 615 O O . VAL A 1 84 ? -10.249 10.895 23.259 1.00 93.38 84 VAL A O 1
ATOM 618 N N . ALA A 1 85 ? -11.005 9.745 25.027 1.00 91.81 85 ALA A N 1
ATOM 619 C CA . ALA A 1 85 ? -10.540 8.450 24.535 1.00 91.81 85 ALA A CA 1
ATOM 620 C C . ALA A 1 85 ? -11.186 8.084 23.188 1.00 91.81 85 ALA A C 1
ATOM 622 O O . ALA A 1 85 ? -10.493 7.661 22.263 1.00 91.81 85 ALA A O 1
ATOM 623 N N . ARG A 1 86 ? -12.497 8.307 23.037 1.00 94.19 86 ARG A N 1
ATOM 624 C CA . ARG A 1 86 ? -13.212 8.085 21.769 1.00 94.19 86 ARG A CA 1
ATOM 625 C C . ARG A 1 86 ? -12.729 9.012 20.657 1.00 94.19 86 ARG A C 1
ATOM 627 O O . ARG A 1 86 ? -12.516 8.537 19.546 1.00 94.19 86 ARG A O 1
ATOM 634 N N . ALA A 1 87 ? -12.513 10.294 20.950 1.00 95.25 87 ALA A N 1
ATOM 635 C CA . ALA A 1 87 ? -11.969 11.248 19.986 1.00 95.25 87 ALA A CA 1
ATOM 636 C C . ALA A 1 87 ? -10.567 10.828 19.517 1.00 95.25 87 ALA A C 1
ATOM 638 O O . ALA A 1 87 ? -10.279 10.844 18.322 1.00 95.25 87 ALA A O 1
ATOM 639 N N . ARG A 1 88 ? -9.723 10.352 20.440 1.00 96.44 88 ARG A N 1
ATOM 640 C CA . ARG A 1 88 ? -8.387 9.837 20.120 1.00 96.44 88 ARG A CA 1
ATOM 641 C C . ARG A 1 88 ? -8.442 8.575 19.262 1.00 96.44 88 ARG A C 1
ATOM 643 O O . ARG A 1 88 ? -7.679 8.464 18.311 1.00 96.44 88 ARG A O 1
ATOM 650 N N . ILE A 1 89 ? -9.353 7.645 19.555 1.00 96.75 89 ILE A N 1
ATOM 651 C CA . ILE A 1 89 ? -9.560 6.444 18.729 1.00 96.75 89 ILE A CA 1
ATOM 652 C C . ILE A 1 89 ? -10.020 6.835 17.322 1.00 96.75 89 ILE A C 1
ATOM 654 O O . ILE A 1 89 ? -9.490 6.307 16.346 1.00 96.75 89 ILE A O 1
ATOM 658 N N . ALA A 1 90 ? -10.953 7.783 17.200 1.00 96.50 90 ALA A N 1
ATOM 659 C CA . ALA A 1 90 ? -11.412 8.278 15.904 1.00 96.50 90 ALA A CA 1
ATOM 660 C C . ALA A 1 90 ? -10.260 8.909 15.104 1.00 96.50 90 ALA A C 1
ATOM 662 O O . ALA A 1 90 ? -10.065 8.573 13.940 1.00 96.50 90 ALA A O 1
ATOM 663 N N . GLN A 1 91 ? -9.435 9.735 15.752 1.00 97.56 91 GLN A N 1
ATOM 664 C CA . GLN A 1 91 ? -8.257 10.342 15.134 1.00 97.56 91 GLN A CA 1
ATOM 665 C C . GLN A 1 91 ? -7.219 9.298 14.692 1.00 97.56 91 GLN A C 1
ATOM 667 O O . GLN A 1 91 ? -6.667 9.403 13.599 1.00 97.56 91 GLN A O 1
ATOM 672 N N . LEU A 1 92 ? -6.966 8.273 15.513 1.00 97.75 92 LEU A N 1
ATOM 673 C CA . LEU A 1 92 ? -6.057 7.181 15.157 1.00 97.75 92 LEU A CA 1
ATOM 674 C C . LEU A 1 92 ? -6.598 6.359 13.984 1.00 97.75 92 LEU A C 1
ATOM 676 O O . LEU A 1 92 ? -5.843 6.016 13.078 1.00 97.75 92 LEU A O 1
ATOM 680 N N . THR A 1 93 ? -7.903 6.100 13.958 1.00 97.31 93 THR A N 1
ATOM 681 C CA . THR A 1 93 ? -8.557 5.375 12.860 1.00 97.31 93 THR A CA 1
ATOM 682 C C . THR A 1 93 ? -8.455 6.158 11.555 1.00 97.31 93 THR A C 1
ATOM 684 O O . THR A 1 93 ? -8.076 5.599 10.531 1.00 97.31 93 THR A O 1
ATOM 687 N N . GLU A 1 94 ? -8.697 7.468 11.604 1.00 98.06 94 GLU A N 1
ATOM 688 C CA . GLU A 1 94 ? -8.534 8.348 10.447 1.00 98.06 94 GLU A CA 1
ATOM 689 C C . GLU A 1 94 ? -7.081 8.368 9.956 1.00 98.06 94 GLU A C 1
ATOM 691 O O . GLU A 1 94 ? -6.818 8.256 8.760 1.00 98.06 94 GLU A O 1
ATOM 696 N N . SER A 1 95 ? -6.115 8.422 10.878 1.00 97.56 95 SER A N 1
ATOM 697 C CA . SER A 1 95 ? -4.697 8.368 10.517 1.00 97.56 95 SER A CA 1
ATOM 698 C C . SER A 1 95 ? -4.304 7.043 9.858 1.00 97.56 95 SER A C 1
ATOM 700 O O . SER A 1 95 ? -3.535 7.054 8.900 1.00 97.56 95 SER A O 1
ATOM 702 N N . LEU A 1 96 ? -4.864 5.916 10.312 1.00 97.81 96 LEU A N 1
ATOM 703 C CA . LEU A 1 96 ? -4.636 4.604 9.704 1.00 97.81 96 LEU A CA 1
ATOM 704 C C . LEU A 1 96 ? -5.238 4.528 8.303 1.00 97.81 96 LEU A C 1
ATOM 706 O O . LEU A 1 96 ? -4.570 4.056 7.388 1.00 97.81 96 LEU A O 1
ATOM 710 N N . ASN A 1 97 ? -6.458 5.036 8.121 1.00 98.06 97 ASN A N 1
ATOM 711 C CA . ASN A 1 97 ? -7.101 5.084 6.809 1.00 98.06 97 ASN A CA 1
ATOM 712 C C . ASN A 1 97 ? -6.294 5.938 5.828 1.00 98.06 97 ASN A C 1
ATOM 714 O O . ASN A 1 97 ? -6.066 5.529 4.689 1.00 98.06 97 ASN A O 1
ATOM 718 N N . LYS A 1 98 ? -5.811 7.098 6.283 1.00 97.94 98 LYS A N 1
ATOM 719 C CA . LYS A 1 98 ? -4.951 7.969 5.484 1.00 97.94 98 LYS A CA 1
ATOM 720 C C . LYS A 1 98 ? -3.637 7.281 5.113 1.00 97.94 98 LYS A C 1
ATOM 722 O O . LYS A 1 98 ? -3.265 7.290 3.945 1.00 97.94 98 LYS A O 1
ATOM 727 N N . LEU A 1 99 ? -2.970 6.645 6.077 1.00 98.06 99 LEU A N 1
ATOM 728 C CA . LEU A 1 99 ? -1.728 5.910 5.834 1.00 98.06 99 LEU A CA 1
ATOM 729 C C . LEU A 1 99 ? -1.928 4.735 4.872 1.00 98.06 99 LEU A C 1
ATOM 731 O O . LEU A 1 99 ? -1.073 4.512 4.021 1.00 98.06 99 LEU A O 1
ATOM 735 N N . ASP A 1 100 ? -3.039 4.001 4.964 1.00 98.12 100 ASP A N 1
ATOM 736 C CA . ASP A 1 100 ? -3.344 2.915 4.025 1.00 98.12 100 ASP A CA 1
ATOM 737 C C . ASP A 1 100 ? -3.540 3.451 2.600 1.00 98.12 100 ASP A C 1
ATOM 739 O O . ASP A 1 100 ? -3.003 2.896 1.639 1.00 98.12 100 ASP A O 1
ATOM 743 N N . LEU A 1 101 ? -4.246 4.576 2.458 1.00 98.25 101 LEU A N 1
ATOM 744 C CA . LEU A 1 101 ? -4.443 5.233 1.168 1.00 98.25 101 LEU A CA 1
ATOM 745 C C . LEU A 1 101 ? -3.118 5.751 0.590 1.00 98.25 101 LEU A C 1
ATOM 747 O O . LEU A 1 101 ? -2.825 5.510 -0.584 1.00 98.25 101 LEU A O 1
ATOM 751 N N . ASP A 1 102 ? -2.281 6.374 1.421 1.00 98.12 102 ASP A N 1
ATOM 752 C CA . ASP A 1 102 ? -0.944 6.831 1.040 1.00 98.12 102 ASP A CA 1
ATOM 753 C C . ASP A 1 102 ? -0.068 5.649 0.603 1.00 98.12 102 ASP A C 1
ATOM 755 O O . ASP A 1 102 ? 0.589 5.718 -0.437 1.00 98.12 102 ASP A O 1
ATOM 759 N N . LEU A 1 103 ? -0.113 4.527 1.324 1.00 98.19 103 LEU A N 1
ATOM 760 C CA . LEU A 1 103 ? 0.661 3.325 1.019 1.00 98.19 103 LEU A CA 1
ATOM 761 C C . LEU A 1 103 ? 0.215 2.691 -0.305 1.00 98.19 103 LEU A C 1
ATOM 763 O O . LEU A 1 103 ? 1.056 2.336 -1.135 1.00 98.19 103 LEU A O 1
ATOM 767 N N . ARG A 1 104 ? -1.097 2.605 -0.555 1.00 98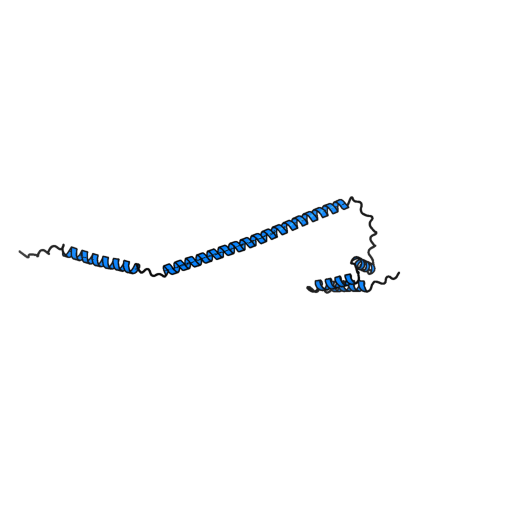.00 104 ARG A N 1
ATOM 768 C CA . ARG A 1 104 ? -1.636 2.169 -1.854 1.00 98.00 104 ARG A CA 1
ATOM 769 C C . ARG A 1 104 ? -1.202 3.101 -2.982 1.00 98.00 104 ARG A C 1
ATOM 771 O O . ARG A 1 104 ? -0.773 2.619 -4.028 1.00 98.00 104 ARG A O 1
ATOM 778 N N . SER A 1 105 ? -1.252 4.415 -2.760 1.00 98.12 105 SER A N 1
ATOM 779 C CA . SER A 1 105 ? -0.833 5.400 -3.760 1.00 98.12 105 SER A CA 1
ATOM 780 C C . SER A 1 105 ? 0.665 5.301 -4.071 1.00 98.12 105 SER A C 1
ATOM 782 O O . SER A 1 105 ? 1.064 5.350 -5.234 1.00 98.12 105 SER A O 1
ATOM 784 N N . ALA A 1 106 ? 1.500 5.082 -3.051 1.00 97.62 106 ALA A N 1
ATOM 785 C CA . ALA A 1 106 ? 2.934 4.899 -3.208 1.00 97.62 106 ALA A CA 1
ATOM 786 C C . ALA A 1 106 ? 3.240 3.616 -3.989 1.00 97.62 106 ALA A C 1
ATOM 788 O O . ALA A 1 106 ? 4.042 3.652 -4.921 1.00 97.62 106 ALA A O 1
ATOM 789 N N . ARG A 1 107 ? 2.557 2.506 -3.675 1.00 98.12 107 ARG A N 1
ATOM 790 C CA . ARG A 1 107 ? 2.680 1.250 -4.432 1.00 98.12 107 ARG A CA 1
ATOM 791 C C . ARG A 1 107 ? 2.316 1.440 -5.906 1.00 98.12 107 ARG A C 1
ATOM 793 O O . ARG A 1 107 ? 3.126 1.087 -6.760 1.00 98.12 107 ARG A O 1
ATOM 800 N N . ALA A 1 108 ? 1.188 2.086 -6.200 1.00 97.81 108 ALA A N 1
ATOM 801 C CA . ALA A 1 108 ? 0.777 2.371 -7.575 1.00 97.81 108 ALA A CA 1
ATOM 802 C C . ALA A 1 108 ? 1.832 3.197 -8.337 1.00 97.81 108 ALA A C 1
ATOM 804 O O . ALA A 1 108 ? 2.218 2.836 -9.445 1.00 97.81 108 ALA A O 1
ATOM 805 N N . ARG A 1 109 ? 2.396 4.242 -7.711 1.00 97.88 109 ARG A N 1
ATOM 806 C CA . ARG A 1 109 ? 3.490 5.035 -8.306 1.00 97.88 109 ARG A CA 1
ATOM 807 C C . ARG A 1 109 ? 4.750 4.207 -8.549 1.00 97.88 109 ARG A C 1
ATOM 809 O O . ARG A 1 109 ? 5.426 4.395 -9.555 1.00 97.88 109 ARG A O 1
ATOM 816 N N . THR A 1 110 ? 5.097 3.293 -7.640 1.00 97.88 110 THR A N 1
ATOM 817 C CA . THR A 1 110 ? 6.265 2.421 -7.847 1.00 97.88 110 THR A CA 1
ATOM 818 C C . THR A 1 110 ? 6.062 1.442 -8.998 1.00 97.88 110 THR A C 1
ATOM 820 O O . THR A 1 110 ? 7.006 1.189 -9.742 1.00 97.88 110 THR A O 1
ATOM 823 N N . GLU A 1 111 ? 4.851 0.912 -9.174 1.00 97.88 111 GLU A N 1
ATOM 824 C CA . GLU A 1 111 ? 4.505 0.055 -10.312 1.00 97.88 111 GLU A CA 1
ATOM 825 C C . GLU A 1 111 ? 4.538 0.839 -11.626 1.00 97.88 111 GLU A C 1
ATOM 827 O O . GLU A 1 111 ? 5.133 0.377 -12.601 1.00 97.88 111 GLU A O 1
ATOM 832 N N . GLU A 1 112 ? 4.013 2.064 -11.626 1.00 98.00 112 GLU A N 1
ATOM 833 C CA . GLU A 1 112 ? 4.082 2.969 -12.771 1.00 98.00 112 GLU A CA 1
ATOM 834 C C . GLU A 1 112 ? 5.536 3.263 -13.169 1.00 98.00 112 GLU A C 1
ATOM 836 O O . GLU A 1 112 ? 5.922 3.033 -14.316 1.00 98.00 112 GLU A O 1
ATOM 841 N N . LEU A 1 113 ? 6.385 3.677 -12.224 1.00 98.00 113 LEU A N 1
ATOM 842 C CA . LEU A 1 113 ? 7.803 3.944 -12.489 1.00 98.00 113 LEU A CA 1
ATOM 843 C C . LEU A 1 113 ? 8.544 2.701 -12.992 1.00 98.00 113 LEU A C 1
ATOM 845 O O . LEU A 1 113 ? 9.366 2.797 -13.903 1.00 98.00 113 LEU A O 1
ATOM 849 N N . ARG A 1 114 ? 8.244 1.518 -12.440 1.00 98.06 114 ARG A N 1
ATOM 850 C CA . ARG A 1 114 ? 8.803 0.249 -12.932 1.00 98.06 114 ARG A CA 1
ATOM 851 C C . ARG A 1 114 ? 8.395 -0.021 -14.378 1.00 98.06 114 ARG A C 1
ATOM 853 O O . ARG A 1 114 ? 9.246 -0.423 -15.168 1.00 98.06 114 ARG A O 1
ATOM 860 N N . SER A 1 115 ? 7.137 0.240 -14.736 1.00 98.06 115 SER A N 1
ATOM 861 C CA . SER A 1 115 ? 6.656 0.080 -16.113 1.00 98.06 115 SER A CA 1
ATOM 862 C C . SER A 1 115 ? 7.350 1.047 -17.079 1.00 98.06 115 SER A C 1
ATOM 864 O O . SER A 1 115 ? 7.803 0.635 -18.146 1.00 98.06 115 SER A O 1
ATOM 866 N N . GLN A 1 116 ? 7.553 2.304 -16.674 1.00 97.56 116 GLN A N 1
ATOM 867 C CA . GLN A 1 116 ? 8.275 3.296 -17.473 1.00 97.56 116 GLN A CA 1
ATOM 868 C C . GLN A 1 116 ? 9.750 2.908 -17.654 1.00 97.56 116 GLN A C 1
ATOM 870 O O . GLN A 1 116 ? 10.291 2.993 -18.758 1.00 97.56 116 GLN A O 1
ATOM 875 N N . LEU A 1 117 ? 10.411 2.425 -16.597 1.00 97.81 117 LEU A N 1
ATOM 876 C CA . LEU A 1 117 ? 11.782 1.919 -16.694 1.00 97.81 117 LEU A CA 1
ATOM 877 C C . LEU A 1 117 ? 11.879 0.726 -17.647 1.00 97.81 117 LEU A C 1
ATOM 879 O O . LEU A 1 117 ? 12.799 0.678 -18.457 1.00 97.81 117 LEU A O 1
ATOM 883 N N . TYR A 1 118 ? 10.921 -0.196 -17.601 1.00 97.94 118 TYR A N 1
ATOM 884 C CA . TYR A 1 118 ? 10.890 -1.329 -18.520 1.00 97.94 118 TYR A CA 1
ATOM 885 C C . TYR A 1 118 ? 10.762 -0.876 -19.982 1.00 97.94 118 TYR A C 1
ATOM 887 O O . TYR A 1 118 ? 11.569 -1.271 -20.823 1.00 97.94 118 TYR A O 1
ATOM 895 N N . LEU A 1 119 ? 9.827 0.035 -20.273 1.00 97.75 119 LEU A N 1
ATOM 896 C CA . LEU A 1 119 ? 9.645 0.593 -21.618 1.00 97.75 119 LEU A CA 1
ATOM 897 C C . LEU A 1 119 ? 10.895 1.336 -22.112 1.00 97.75 119 LEU A C 1
ATOM 899 O O . LEU A 1 119 ? 11.304 1.179 -23.261 1.00 97.75 119 LEU A O 1
ATOM 903 N N . THR A 1 120 ? 11.546 2.117 -21.246 1.00 96.75 120 THR A N 1
ATOM 904 C CA . THR A 1 120 ? 12.779 2.833 -21.620 1.00 96.75 120 THR A CA 1
ATOM 905 C C . THR A 1 120 ? 13.962 1.892 -21.836 1.00 96.75 120 THR A C 1
ATOM 907 O O . THR A 1 120 ? 14.759 2.120 -22.746 1.00 96.75 120 THR A O 1
ATOM 910 N N . GLN A 1 121 ? 14.084 0.821 -21.047 1.00 97.00 121 GLN A N 1
ATOM 911 C CA . GLN A 1 121 ? 15.095 -0.215 -21.262 1.00 97.00 121 GLN A CA 1
ATOM 912 C C . GLN A 1 121 ? 14.865 -0.954 -22.579 1.00 97.00 121 GLN A C 1
ATOM 914 O O . GLN A 1 121 ? 15.818 -1.152 -23.331 1.00 97.00 121 GLN A O 1
ATOM 919 N N . GLN A 1 122 ? 13.614 -1.290 -22.894 1.00 97.12 122 GLN A N 1
ATOM 920 C CA . GLN A 1 122 ? 13.256 -1.908 -24.166 1.00 97.12 122 GLN A CA 1
ATOM 921 C C . GLN A 1 122 ? 13.602 -0.993 -25.350 1.00 97.12 122 GLN A C 1
ATOM 923 O O . GLN A 1 122 ? 14.321 -1.413 -26.253 1.00 97.12 122 GLN A O 1
ATOM 928 N N . ALA A 1 123 ? 13.196 0.279 -25.310 1.00 96.31 123 ALA A N 1
ATOM 929 C CA . ALA A 1 123 ? 13.523 1.245 -26.361 1.00 96.31 123 ALA A CA 1
ATOM 930 C C . ALA A 1 123 ? 15.046 1.430 -26.533 1.00 96.31 123 ALA A C 1
ATOM 932 O O . ALA A 1 123 ? 15.560 1.578 -27.646 1.00 96.31 123 ALA A O 1
ATOM 933 N N . ARG A 1 124 ? 15.813 1.382 -25.434 1.00 96.25 124 ARG A N 1
ATOM 934 C CA . ARG A 1 124 ? 17.284 1.386 -25.491 1.00 96.25 124 ARG A CA 1
ATOM 935 C C . ARG A 1 124 ? 17.845 0.124 -26.142 1.00 96.25 124 ARG A C 1
ATOM 937 O O . ARG A 1 124 ? 18.769 0.235 -26.941 1.00 96.25 124 ARG A O 1
ATOM 944 N N . ALA A 1 125 ? 17.303 -1.050 -25.839 1.00 95.50 125 ALA A N 1
ATOM 945 C CA . ALA A 1 125 ? 17.734 -2.293 -26.472 1.00 95.50 125 ALA A CA 1
ATOM 946 C C . ALA A 1 125 ? 17.446 -2.280 -27.984 1.00 95.50 125 ALA A C 1
ATOM 948 O O . ALA A 1 125 ? 18.313 -2.638 -28.779 1.00 95.50 125 ALA A O 1
ATOM 949 N N . GLU A 1 126 ? 16.274 -1.788 -28.390 1.00 96.00 126 GLU A N 1
ATOM 950 C CA . GLU A 1 126 ? 15.887 -1.657 -29.799 1.00 96.00 126 GLU A CA 1
ATOM 951 C C . GLU A 1 126 ? 16.806 -0.690 -30.560 1.00 96.00 126 GLU A C 1
ATOM 953 O O . GLU A 1 126 ? 17.297 -1.014 -31.643 1.00 96.00 126 GLU A O 1
ATOM 958 N N . THR A 1 127 ? 17.118 0.473 -29.979 1.00 94.50 127 THR A N 1
ATOM 959 C CA . THR A 1 127 ? 18.050 1.434 -30.597 1.00 94.50 127 THR A CA 1
ATOM 960 C C . THR A 1 127 ? 19.476 0.894 -30.678 1.00 94.50 127 THR A C 1
ATOM 962 O O . THR A 1 127 ? 20.133 1.062 -31.706 1.00 94.50 127 THR A O 1
ATOM 965 N N . GLN A 1 128 ? 19.959 0.199 -29.646 1.00 94.44 128 GLN A N 1
ATOM 966 C CA . GLN A 1 128 ? 21.275 -0.444 -29.677 1.00 94.44 128 GLN A CA 1
ATOM 967 C C . GLN A 1 128 ? 21.346 -1.557 -30.728 1.00 94.44 128 GLN A C 1
ATOM 969 O O . GLN A 1 128 ? 22.347 -1.654 -31.438 1.00 94.44 128 GLN A O 1
ATOM 974 N N . ALA A 1 129 ? 20.285 -2.352 -30.879 1.00 93.94 129 ALA A N 1
ATOM 975 C CA . ALA A 1 129 ? 20.188 -3.361 -31.929 1.00 93.94 129 ALA A CA 1
ATOM 976 C C . ALA A 1 129 ? 20.168 -2.728 -33.331 1.00 93.94 129 ALA A C 1
ATOM 978 O O . ALA A 1 129 ? 20.865 -3.188 -34.233 1.00 93.94 129 ALA A O 1
ATOM 979 N N . ALA A 1 130 ? 19.437 -1.626 -33.521 1.00 93.12 130 ALA A N 1
ATOM 980 C CA . ALA A 1 130 ? 19.446 -0.897 -34.788 1.00 93.12 130 ALA A CA 1
ATOM 981 C C . ALA A 1 130 ? 20.849 -0.358 -35.125 1.00 93.12 130 ALA A C 1
ATOM 983 O O . ALA A 1 130 ? 21.323 -0.503 -36.255 1.00 93.12 130 ALA A O 1
ATOM 984 N N . LEU A 1 131 ? 21.550 0.208 -34.137 1.00 90.94 131 LEU A N 1
ATOM 985 C CA . LEU A 1 131 ? 22.915 0.707 -34.310 1.00 90.94 131 LEU A CA 1
ATOM 986 C C . LEU A 1 131 ? 23.915 -0.415 -34.604 1.00 90.94 131 LEU A C 1
ATOM 988 O O . LEU A 1 131 ? 24.767 -0.237 -35.474 1.00 90.94 131 LEU A O 1
ATOM 992 N N . SER A 1 132 ? 23.815 -1.568 -33.938 1.00 90.62 132 SER A N 1
ATOM 993 C CA . SER A 1 132 ? 24.718 -2.697 -34.189 1.00 90.62 132 SER A CA 1
ATOM 994 C C . SER A 1 132 ? 24.537 -3.263 -35.599 1.00 90.62 132 SER A C 1
ATOM 996 O O . SER A 1 132 ? 25.527 -3.546 -36.271 1.00 90.62 132 SER A O 1
ATOM 998 N N . VAL A 1 133 ? 23.303 -3.318 -36.112 1.00 89.75 133 VAL A N 1
ATOM 999 C CA . VAL A 1 133 ? 23.021 -3.695 -37.507 1.00 89.75 133 VAL A CA 1
ATOM 1000 C C . VAL A 1 133 ? 23.603 -2.677 -38.494 1.00 89.75 133 VAL A C 1
ATOM 1002 O O . VAL A 1 133 ? 24.185 -3.063 -39.511 1.00 89.75 133 VAL A O 1
ATOM 1005 N N . MET A 1 134 ? 23.500 -1.374 -38.206 1.00 83.81 134 MET A N 1
ATOM 1006 C CA . MET A 1 134 ? 24.110 -0.338 -39.050 1.00 83.81 134 MET A CA 1
ATOM 1007 C C . MET A 1 134 ? 25.643 -0.402 -39.034 1.00 83.81 134 MET A C 1
ATOM 1009 O O . MET A 1 134 ? 26.261 -0.246 -40.086 1.00 83.81 134 MET A O 1
ATOM 1013 N N . GLN A 1 135 ? 26.255 -0.661 -37.875 1.00 82.44 135 GLN A N 1
ATOM 1014 C CA . GLN A 1 135 ? 27.708 -0.811 -37.727 1.00 82.44 135 GLN A CA 1
ATOM 1015 C C . GLN A 1 135 ? 28.239 -2.099 -38.367 1.00 82.44 135 GLN A C 1
ATOM 1017 O O . GLN A 1 135 ? 29.326 -2.090 -38.942 1.00 82.44 135 GLN A O 1
ATOM 1022 N N . ALA A 1 136 ? 27.469 -3.189 -38.323 1.00 75.44 136 ALA A N 1
ATOM 1023 C CA . ALA A 1 136 ? 27.815 -4.454 -38.969 1.00 75.44 136 ALA A CA 1
ATOM 1024 C C . ALA A 1 136 ? 27.811 -4.360 -40.504 1.00 75.44 136 ALA A C 1
ATOM 1026 O O . ALA A 1 136 ? 28.332 -5.246 -41.184 1.00 75.44 136 ALA A O 1
ATOM 1027 N N . ARG A 1 137 ? 27.251 -3.285 -41.078 1.00 73.12 137 ARG A N 1
ATOM 1028 C CA . ARG A 1 137 ? 27.295 -3.043 -42.518 1.00 73.12 137 ARG A CA 1
ATOM 1029 C C . ARG A 1 137 ? 28.719 -2.609 -42.897 1.00 73.12 137 ARG A C 1
ATOM 1031 O O . ARG A 1 137 ? 29.138 -1.509 -42.534 1.00 73.12 137 ARG A O 1
ATOM 1038 N N . PRO A 1 138 ? 29.488 -3.429 -43.639 1.00 64.12 138 PRO A N 1
ATOM 1039 C CA . PRO A 1 138 ? 30.871 -3.099 -43.944 1.00 64.12 138 PRO A CA 1
ATOM 1040 C C . PRO A 1 138 ? 30.923 -1.805 -44.755 1.00 64.12 138 PRO A C 1
ATOM 1042 O O . PRO A 1 138 ? 30.224 -1.654 -45.762 1.00 64.12 138 PRO A O 1
ATOM 1045 N N . ALA A 1 139 ? 31.771 -0.868 -44.328 1.00 64.94 139 ALA A N 1
ATOM 1046 C CA . ALA A 1 139 ? 32.009 0.387 -45.026 1.00 64.94 139 ALA A CA 1
ATOM 1047 C C . ALA A 1 139 ? 32.753 0.129 -46.350 1.00 64.94 139 ALA A C 1
ATOM 1049 O O . ALA A 1 139 ? 33.949 0.388 -46.472 1.00 64.94 139 ALA A O 1
ATOM 1050 N N . LYS A 1 140 ? 32.030 -0.350 -47.373 1.00 65.00 140 LYS A N 1
ATOM 1051 C CA . LYS A 1 140 ? 32.551 -0.650 -48.722 1.00 65.00 140 LYS A CA 1
ATOM 1052 C C . LYS A 1 140 ? 33.218 0.552 -49.407 1.00 65.00 140 LYS A C 1
ATOM 1054 O O . LYS A 1 140 ? 33.944 0.374 -50.374 1.00 65.00 140 LYS A O 1
ATOM 1059 N N . ARG A 1 141 ? 33.002 1.775 -48.906 1.00 65.00 141 ARG A N 1
ATOM 1060 C CA . ARG A 1 141 ? 33.597 3.009 -49.444 1.00 65.00 141 ARG A CA 1
ATOM 1061 C C . ARG A 1 141 ? 35.037 3.257 -48.988 1.00 65.00 141 ARG A C 1
ATOM 1063 O O . ARG A 1 141 ? 35.776 3.915 -49.708 1.00 65.00 141 ARG A O 1
ATOM 1070 N N . ARG A 1 142 ? 35.461 2.722 -47.836 1.00 73.94 142 ARG A N 1
ATOM 1071 C CA . ARG A 1 142 ? 36.834 2.909 -47.332 1.00 73.94 142 ARG A CA 1
ATOM 1072 C C . ARG A 1 142 ? 37.913 2.323 -48.257 1.00 73.94 142 ARG A C 1
ATOM 1074 O O .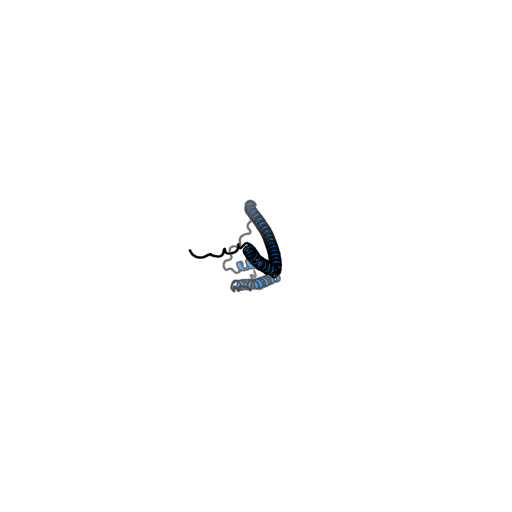 ARG A 1 142 ? 38.833 3.072 -48.573 1.00 73.94 142 ARG A O 1
ATOM 1081 N N . PRO A 1 143 ? 37.815 1.072 -48.760 1.00 77.12 143 PRO A N 1
ATOM 1082 C CA . PRO A 1 143 ? 38.832 0.553 -49.675 1.00 77.12 143 PRO A CA 1
ATOM 1083 C C . PRO A 1 143 ? 38.851 1.304 -51.013 1.00 77.12 143 PRO A C 1
ATOM 1085 O O . PRO A 1 143 ? 39.919 1.496 -51.576 1.00 77.12 143 PRO A O 1
ATOM 1088 N N . VAL A 1 144 ? 37.700 1.797 -51.491 1.00 83.06 144 VAL A N 1
ATOM 1089 C CA . VAL A 1 144 ? 37.618 2.575 -52.741 1.00 83.06 144 VAL A CA 1
ATOM 1090 C C . VAL A 1 144 ? 38.334 3.919 -52.611 1.00 83.06 144 VAL A C 1
ATOM 1092 O O . VAL A 1 144 ? 39.054 4.310 -53.522 1.00 83.06 144 VAL A O 1
ATOM 1095 N N . ILE A 1 145 ? 38.186 4.613 -51.478 1.00 84.19 145 ILE A N 1
ATOM 1096 C CA . ILE A 1 145 ? 38.886 5.883 -51.238 1.00 84.19 145 ILE A CA 1
ATOM 1097 C C . ILE A 1 145 ? 40.397 5.649 -51.134 1.00 84.19 145 ILE A C 1
ATOM 1099 O O . ILE A 1 145 ? 41.165 6.378 -51.751 1.00 84.19 145 ILE A O 1
ATOM 1103 N N . VAL A 1 146 ? 40.832 4.607 -50.414 1.00 86.94 146 VAL A N 1
ATOM 1104 C CA . VAL A 1 146 ? 42.261 4.257 -50.313 1.00 86.94 146 VAL A CA 1
ATOM 1105 C C . VAL A 1 146 ? 42.836 3.892 -51.687 1.00 86.94 146 VAL A C 1
ATOM 1107 O O . VAL A 1 146 ? 43.922 4.349 -52.041 1.00 86.94 146 VAL A O 1
ATOM 1110 N N . LEU A 1 147 ? 42.093 3.138 -52.501 1.00 87.25 147 LEU A N 1
ATOM 1111 C CA . LEU A 1 147 ? 42.485 2.825 -53.875 1.00 87.25 147 LEU A CA 1
ATOM 1112 C C . LEU A 1 147 ? 42.584 4.095 -54.736 1.00 87.25 147 LEU A C 1
ATOM 1114 O O . LEU A 1 147 ? 43.573 4.293 -55.428 1.00 87.25 147 LEU A O 1
ATOM 1118 N N . ALA A 1 148 ? 41.601 4.991 -54.666 1.00 88.69 148 ALA A N 1
ATOM 1119 C CA . ALA A 1 148 ? 41.620 6.234 -55.433 1.00 88.69 148 ALA A CA 1
ATOM 1120 C C . ALA A 1 148 ? 42.805 7.138 -55.047 1.00 88.69 148 ALA A C 1
ATOM 1122 O O . ALA A 1 148 ? 43.457 7.699 -55.923 1.00 88.69 148 ALA A O 1
ATOM 1123 N N . VAL A 1 149 ? 43.124 7.237 -53.751 1.00 90.62 149 VAL A N 1
ATOM 1124 C CA . VAL A 1 149 ? 44.277 8.011 -53.260 1.00 90.62 149 VAL A CA 1
ATOM 1125 C C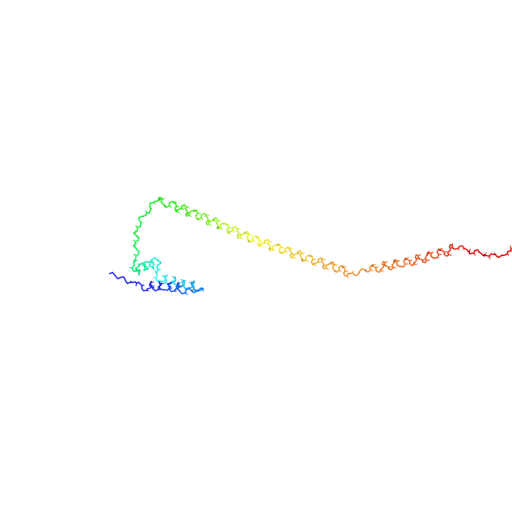 . VAL A 1 149 ? 45.596 7.389 -53.715 1.00 90.62 149 VAL A C 1
ATOM 1127 O O . VAL A 1 149 ? 46.476 8.109 -54.176 1.00 90.62 149 VAL A O 1
ATOM 1130 N N . THR A 1 150 ? 45.739 6.064 -53.628 1.00 90.69 150 THR A N 1
ATOM 1131 C CA . THR A 1 150 ? 46.968 5.371 -54.061 1.00 90.69 150 THR A CA 1
ATOM 1132 C C . THR A 1 150 ? 47.187 5.486 -55.568 1.00 90.69 150 THR A C 1
ATOM 1134 O O . THR A 1 150 ? 48.289 5.820 -55.997 1.00 90.69 150 THR A O 1
ATOM 1137 N N . VAL A 1 151 ? 46.138 5.304 -56.375 1.00 92.75 151 VAL A N 1
ATOM 1138 C CA . VAL A 1 151 ? 46.199 5.486 -57.834 1.00 92.75 151 VAL A CA 1
ATOM 1139 C C . VAL A 1 151 ? 46.499 6.942 -58.195 1.00 92.75 151 VAL A C 1
ATOM 1141 O O . VAL A 1 151 ? 47.356 7.194 -59.038 1.00 92.75 151 VAL A O 1
ATOM 1144 N N . GLY A 1 152 ? 45.853 7.906 -57.533 1.00 89.00 152 GLY A N 1
ATOM 1145 C CA . GLY A 1 152 ? 46.108 9.331 -57.748 1.00 89.00 152 GLY A CA 1
ATOM 1146 C C . GLY A 1 152 ? 47.537 9.741 -57.386 1.00 89.00 152 GLY A C 1
ATOM 1147 O O . GLY A 1 152 ? 48.173 10.467 -58.145 1.00 89.00 152 GLY A O 1
ATOM 1148 N N . ALA A 1 153 ? 48.075 9.232 -56.275 1.00 90.00 153 ALA A N 1
ATOM 1149 C CA . ALA A 1 153 ? 49.455 9.489 -55.870 1.00 90.00 153 ALA A CA 1
ATOM 1150 C C . ALA A 1 153 ? 50.464 8.904 -56.871 1.00 90.00 153 ALA A C 1
ATOM 1152 O O . ALA A 1 153 ? 51.407 9.592 -57.257 1.00 90.00 153 ALA A O 1
ATOM 1153 N N . LEU A 1 154 ? 50.245 7.671 -57.341 1.00 86.69 154 LEU A N 1
ATOM 1154 C CA . LEU A 1 154 ? 51.098 7.040 -58.355 1.00 86.69 154 LEU A CA 1
ATOM 1155 C C . LEU A 1 154 ? 51.055 7.790 -59.691 1.00 86.69 154 LEU A C 1
ATOM 1157 O O . LEU A 1 154 ? 52.102 8.048 -60.281 1.00 86.69 154 LEU A O 1
ATOM 1161 N N . ALA A 1 155 ? 49.863 8.183 -60.144 1.00 87.12 155 ALA A N 1
ATOM 1162 C CA . ALA A 1 155 ? 49.698 8.976 -61.358 1.00 87.12 155 ALA A CA 1
ATOM 1163 C C . ALA A 1 155 ? 50.353 10.362 -61.228 1.00 87.12 155 ALA A C 1
ATOM 1165 O O . ALA A 1 155 ? 50.981 10.829 -62.173 1.00 87.12 155 ALA A O 1
ATOM 1166 N N . GLY A 1 156 ? 50.263 10.990 -60.052 1.00 84.00 156 GLY A N 1
ATOM 1167 C CA . GLY A 1 156 ? 50.937 12.252 -59.755 1.00 84.00 156 GLY A CA 1
ATOM 1168 C C . GLY A 1 156 ? 52.458 12.131 -59.827 1.00 84.00 156 GLY A C 1
ATOM 1169 O O . GLY A 1 156 ? 53.094 12.911 -60.525 1.00 84.00 156 GLY A O 1
ATOM 1170 N N . ILE A 1 157 ? 53.046 11.118 -59.179 1.00 83.12 157 ILE A N 1
ATOM 1171 C CA . ILE A 1 157 ? 54.500 10.876 -59.220 1.00 83.12 157 ILE A CA 1
ATOM 1172 C C . ILE A 1 157 ? 54.975 10.629 -60.660 1.00 83.12 157 ILE A C 1
ATOM 1174 O O . ILE A 1 157 ? 55.982 11.199 -61.077 1.00 83.12 157 ILE A O 1
ATOM 1178 N N . ALA A 1 158 ? 54.239 9.822 -61.431 1.00 76.31 158 ALA A N 1
ATOM 1179 C CA . ALA A 1 158 ? 54.559 9.552 -62.832 1.00 76.31 158 ALA A CA 1
ATOM 1180 C C . ALA A 1 158 ? 54.395 10.789 -63.737 1.00 76.31 158 ALA A C 1
ATOM 1182 O O . ALA A 1 158 ? 55.185 10.996 -64.655 1.00 76.31 158 ALA A O 1
ATOM 1183 N N . GLY A 1 159 ? 53.393 11.634 -63.482 1.00 73.62 159 GLY A N 1
ATOM 1184 C CA . GLY A 1 159 ? 53.203 12.888 -64.212 1.00 73.62 159 GLY A CA 1
ATOM 1185 C C . GLY A 1 159 ? 54.333 13.884 -63.953 1.00 73.62 159 GLY A C 1
ATOM 1186 O O . GLY A 1 159 ? 54.859 14.483 -64.890 1.00 73.62 159 GLY A O 1
ATOM 1187 N N . THR A 1 160 ? 54.761 14.013 -62.696 1.00 77.94 160 THR A N 1
ATOM 1188 C CA . THR A 1 160 ? 55.859 14.909 -62.314 1.00 77.94 160 THR A CA 1
ATOM 1189 C C . THR A 1 160 ? 57.205 14.438 -62.876 1.00 77.94 160 THR A C 1
ATOM 1191 O O . THR A 1 160 ? 58.008 15.269 -63.298 1.00 77.94 160 THR A O 1
ATOM 1194 N N . SER A 1 161 ? 57.459 13.124 -62.954 1.00 72.06 161 SER A N 1
ATOM 1195 C CA . SER A 1 161 ? 58.687 12.605 -63.578 1.00 72.06 161 SER A CA 1
ATOM 1196 C C . SER A 1 161 ? 58.719 12.822 -65.094 1.00 72.06 161 SER A C 1
ATOM 1198 O O . SER A 1 161 ? 59.766 13.178 -65.631 1.00 72.06 161 SER A O 1
ATOM 1200 N N . LEU A 1 162 ? 57.578 12.688 -65.779 1.00 72.06 162 LEU A N 1
ATOM 1201 C CA . LEU A 1 162 ? 57.441 13.039 -67.195 1.00 72.06 162 LEU A CA 1
ATOM 1202 C C . LEU A 1 162 ? 57.677 14.533 -67.434 1.00 72.06 162 LEU A C 1
ATOM 1204 O O . LEU A 1 162 ? 58.412 14.884 -68.350 1.00 72.06 162 LEU A O 1
ATOM 1208 N N . TYR A 1 163 ? 57.118 15.407 -66.593 1.00 74.75 163 TYR A N 1
ATOM 1209 C CA . TYR A 1 163 ? 57.324 16.853 -66.706 1.00 74.75 163 TYR A CA 1
ATOM 1210 C C . TYR A 1 163 ? 58.812 17.226 -66.594 1.00 74.75 163 TYR A C 1
ATOM 1212 O O . TYR A 1 163 ? 59.339 17.920 -67.458 1.00 74.75 163 TYR A O 1
ATOM 1220 N N . HIS A 1 164 ? 59.532 16.681 -65.607 1.00 66.69 164 HIS A N 1
ATOM 1221 C CA . HIS A 1 164 ? 60.977 16.911 -65.471 1.00 66.69 164 HIS A CA 1
ATOM 1222 C C . HIS A 1 164 ? 61.824 16.295 -66.601 1.00 66.69 164 HIS A C 1
ATOM 1224 O O . HIS A 1 164 ? 62.908 16.805 -66.889 1.00 66.69 164 HIS A O 1
ATOM 1230 N N . ALA A 1 165 ? 61.347 15.235 -67.262 1.00 66.81 165 ALA A N 1
ATOM 1231 C CA . ALA A 1 165 ? 62.012 14.654 -68.431 1.00 66.81 165 ALA A CA 1
ATOM 1232 C C . ALA A 1 165 ? 61.873 15.523 -69.697 1.00 66.81 165 ALA A C 1
ATOM 1234 O O . ALA A 1 165 ? 62.736 15.470 -70.568 1.00 66.81 165 ALA A O 1
ATOM 1235 N N . PHE A 1 166 ? 60.816 16.335 -69.802 1.00 65.56 166 PHE A N 1
ATOM 1236 C CA . PHE A 1 166 ? 60.673 17.318 -70.882 1.00 65.56 166 PHE A CA 1
ATOM 1237 C C . PHE A 1 166 ? 61.413 18.632 -70.597 1.00 65.56 166 PHE A C 1
ATOM 1239 O O . PHE A 1 166 ? 61.811 19.312 -71.538 1.00 65.56 166 PHE A O 1
ATOM 1246 N N . ASP A 1 167 ? 61.625 18.963 -69.321 1.00 62.50 167 ASP A N 1
ATOM 1247 C CA . ASP A 1 167 ? 62.270 20.208 -68.876 1.00 62.50 167 ASP A CA 1
ATOM 1248 C C . ASP A 1 167 ? 63.785 20.059 -68.626 1.00 62.50 167 ASP A C 1
ATOM 1250 O O . ASP A 1 167 ? 64.421 20.953 -68.070 1.00 62.50 167 ASP A O 1
ATOM 1254 N N . THR A 1 168 ? 64.394 18.923 -68.992 1.00 55.31 168 THR A N 1
ATOM 1255 C CA . THR A 1 168 ? 65.843 18.715 -68.839 1.00 55.31 168 THR A CA 1
ATOM 1256 C C . THR A 1 168 ? 66.601 19.332 -70.027 1.00 55.31 168 THR A C 1
ATOM 1258 O O . THR A 1 168 ? 66.542 18.785 -71.131 1.00 55.31 168 THR A O 1
ATOM 1261 N N . PRO A 1 169 ? 67.348 20.446 -69.858 1.00 55.94 169 PRO A N 1
ATOM 1262 C CA . PRO A 1 169 ? 68.224 20.955 -70.907 1.00 55.94 169 PRO A CA 1
ATOM 1263 C C . PRO A 1 169 ? 69.405 19.997 -71.117 1.00 55.94 169 PRO A C 1
ATOM 1265 O O . PRO A 1 169 ? 69.984 19.477 -70.161 1.00 55.94 169 PRO A O 1
ATOM 1268 N N . ALA A 1 170 ? 69.749 19.763 -72.385 1.00 53.12 170 ALA A N 1
ATOM 1269 C CA . ALA A 1 170 ? 70.822 18.867 -72.807 1.00 53.12 170 ALA A CA 1
ATOM 1270 C C . ALA A 1 170 ? 72.139 19.140 -72.047 1.00 53.12 170 ALA A C 1
ATOM 1272 O O . ALA A 1 170 ? 72.536 2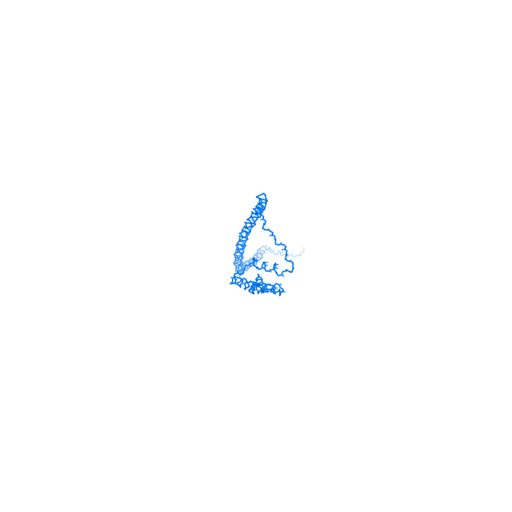0.305 -71.932 1.00 53.12 170 ALA A O 1
ATOM 1273 N N . PRO A 1 171 ? 72.856 18.107 -71.559 1.00 50.91 171 PRO A N 1
ATOM 1274 C CA . PRO A 1 171 ? 74.166 18.304 -70.960 1.00 50.91 171 PRO A CA 1
ATOM 1275 C C . PRO A 1 171 ? 75.124 18.814 -72.041 1.00 50.91 171 PRO A C 1
ATOM 1277 O O . PRO A 1 171 ? 75.455 18.103 -72.991 1.00 50.91 171 PRO A O 1
ATOM 1280 N N . GLY A 1 172 ? 75.532 20.076 -71.901 1.00 48.47 172 GLY A N 1
ATOM 1281 C CA . GLY A 1 172 ? 76.543 20.709 -72.734 1.00 48.47 172 GLY A CA 1
ATOM 1282 C C . GLY A 1 172 ? 77.816 19.871 -72.724 1.00 48.47 172 GLY A C 1
ATOM 1283 O O . GLY A 1 172 ? 78.418 19.638 -71.677 1.00 48.47 172 GLY A O 1
ATOM 1284 N N . ILE A 1 173 ? 78.178 19.389 -73.907 1.00 50.06 173 ILE A N 1
ATOM 1285 C CA . ILE A 1 173 ? 79.374 18.603 -74.180 1.00 50.06 173 ILE A CA 1
ATOM 1286 C C . ILE A 1 173 ? 80.591 19.365 -73.648 1.00 50.06 173 ILE A C 1
ATOM 1288 O O . ILE A 1 173 ? 80.888 20.476 -74.086 1.00 50.06 173 ILE A O 1
ATOM 1292 N N . ALA A 1 174 ? 81.295 18.743 -72.703 1.00 55.03 174 ALA A N 1
ATOM 1293 C CA . ALA A 1 174 ? 82.633 19.138 -72.305 1.00 55.03 174 ALA A CA 1
ATOM 1294 C C . ALA A 1 174 ? 83.554 19.095 -73.536 1.00 55.03 174 ALA A C 1
ATOM 1296 O O . ALA A 1 174 ? 83.734 18.039 -74.143 1.00 55.03 174 ALA A O 1
ATOM 1297 N N . ALA A 1 175 ? 84.131 20.240 -73.902 1.00 47.69 175 ALA A N 1
ATOM 1298 C CA . ALA A 1 175 ? 85.191 20.327 -74.902 1.00 47.69 175 ALA A CA 1
ATOM 1299 C C . ALA A 1 175 ? 86.565 20.410 -74.197 1.00 47.69 175 ALA A C 1
ATOM 1301 O O . ALA A 1 175 ? 86.689 21.151 -73.218 1.00 47.69 175 ALA A O 1
ATOM 1302 N N . PRO A 1 176 ? 87.588 19.656 -74.648 1.00 55.78 176 PRO A N 1
ATOM 1303 C CA . PRO A 1 176 ? 88.867 19.516 -73.955 1.00 55.78 176 PRO A CA 1
ATOM 1304 C C . PRO A 1 176 ? 89.954 20.496 -74.442 1.00 55.78 176 PRO A C 1
ATOM 1306 O O . PRO A 1 176 ? 89.941 20.926 -75.589 1.00 55.78 176 PRO A O 1
ATOM 1309 N N . LEU A 1 177 ? 90.924 20.750 -73.550 1.00 48.34 177 LEU A N 1
ATOM 1310 C CA . LEU A 1 177 ? 92.357 21.050 -73.761 1.00 48.34 177 LEU A CA 1
ATOM 1311 C C . LEU A 1 177 ? 92.788 21.951 -74.944 1.00 48.34 177 LEU A C 1
ATOM 1313 O O . LEU A 1 177 ? 92.884 21.480 -76.078 1.00 48.34 177 LEU A O 1
ATOM 1317 N N . ARG A 1 178 ? 93.305 23.149 -74.627 1.00 43.28 178 ARG A N 1
ATOM 1318 C CA . ARG A 1 178 ? 94.693 23.563 -74.933 1.00 43.28 178 ARG A CA 1
ATOM 1319 C C . ARG A 1 178 ? 95.086 24.849 -74.215 1.00 43.28 178 ARG A C 1
ATOM 1321 O O . ARG A 1 178 ? 94.231 25.754 -74.141 1.00 43.28 178 ARG A O 1
#